Protein 6J07 (pdb70)

Solvent-accessible surface area: 10929 Å² total; per-residue (Å²): 86,46,104,0,36,30,0,54,56,12,56,104,104,12,64,105,42,12,98,85,79,52,31,105,44,52,94,48,235,63,2,25,10,1,0,0,37,48,5,50,167,21,47,0,63,181,25,1,117,34,125,66,1,10,94,34,47,2,3,2,0,41,0,122,36,4,40,33,11,53,129,30,187,107,155,69,70,24,4,7,1,109,39,16,15,10,4,37,91,10,35,147,87,13,151,173,85,53,59,45,117,142,186,76,130,123,193,165,193,1,14,0,35,78,8,72,137,185,84,22,21,0,62,70,2,10,116,55,5,88,83,22,145,121,50,20,110,148,4,110,16,22,20,63,7,14,59,132,34,10,56,99,33,109,112,64,116,108,63,92,210,174,90,150,148,110,189

Sequence (167 aa):
GQRGWFCGSVSQDLRQFWVAEGGTISDPRAADFLFSCDASHPDTLRIYQSLDYIEDNATVFHAYYLSAVANAKIKNSVALGHFILPPACLQKEIRRKIGSFIWEQDQYRCSGCIAVEKSLNSRNFSKLLHSCPYQCDRHKVIVEAEDRYKSELRKSLICNKKILLTP

Nearest PDB structures (foldseek):
  6j07-assembly1_A  TM=1.009E+00  e=1.389E-24  Homo sapiens
  3qvg-assembly1_B  TM=6.935E-01  e=1.354E-02  Mus musculus
  8eza-assembly1_X  TM=5.545E-01  e=2.282E-01  Homo sapiens
  6j07-assembly1_B  TM=1.017E+00  e=5.647E-10  Homo sapiens

B-factor: mean 97.4, std 45.51, range [13.44, 265.49]

Organism: Homo sapiens (NCBI:txid9606)

InterPro domains:
  IPR028065 Telomere repeats-binding bouquet formation protein 2 [PF15101] (2-205)
  IPR028065 Telomere repeats-binding bouquet formation protein 2 [PTHR35345] (1-220)

Secondary structure (DSSP, 8-state):
-EEEEE-SSS-HHHHHHHHHSSSSEE--SS-SEEEES--SSSTTHHHHTSHHHHTT---EEETHHHHHHHTSSSSSS--GGGGB---HHHHHHHHHHHHS-TTT---/---TTTSTTSTT--TTTHHHHHHH-S---HHHHHHHHHHHHHHHHHHHHHHHSSS-----

Foldseek 3Di:
DFEEAEWPADDVVLVVLQPPDDDPYHYDDPTDAYEYQDQEDIPCVVVCPDVCVVVVNDWYFYSCLSVVCVPDPHRPDSDRVVGGDDHPVCVVVVVCCVPDDPVDNDD/DDAQPVPVPDPPDDPVCRLVRNVPGPDHDPVVVVVNVVVVVVVVVVVVCVVCVPPDDDDD

Structure (mmCIF, N/CA/C/O backbone):
data_6J07
#
_entry.id   6J07
#
_cell.length_a   126.900
_cell.length_b   126.900
_cell.length_c   90.429
_cell.angle_alpha   90.000
_cell.angle_beta   90.000
_cell.angle_gamma   120.000
#
_symmetry.space_group_name_H-M   'P 64 2 2'
#
loop_
_entity.id
_entity.type
_entity.pdbx_description
1 polymer 'Telomere repeats-binding bouquet formation protein 2'
2 polymer 'Telomere repeats-binding bouquet formation protein 1'
3 non-polymer 'ZINC ION'
#
loop_
_atom_site.group_PDB
_atom_site.id
_atom_site.type_symbol
_atom_site.label_atom_id
_atom_site.label_alt_id
_atom_site.label_comp_id
_atom_site.label_asym_id
_atom_site.label_entity_id
_atom_site.label_seq_id
_atom_site.pdbx_PDB_ins_code
_atom_site.Cartn_x
_atom_site.Cartn_y
_atom_site.Cartn_z
_atom_site.occupancy
_atom_site.B_iso_or_equiv
_atom_site.auth_seq_id
_atom_site.auth_comp_id
_atom_site.auth_asym_id
_atom_site.auth_atom_id
_atom_site.pdbx_PDB_model_num
ATOM 1 N N . GLY A 1 1 ? 76.744 -15.655 -11.013 1.00 118.25 4 GLY A N 1
ATOM 2 C CA . GLY A 1 1 ? 76.162 -14.352 -11.270 1.00 118.35 4 GLY A CA 1
ATOM 3 C C . GLY A 1 1 ? 74.962 -14.423 -12.190 1.00 140.77 4 GLY A C 1
ATOM 4 O O . GLY A 1 1 ? 75.104 -14.594 -13.401 1.00 135.16 4 GLY A O 1
ATOM 8 N N . GLN A 1 2 ? 73.771 -14.286 -11.611 1.00 121.68 5 GLN A N 1
ATOM 9 C CA . GLN A 1 2 ? 72.519 -14.383 -12.358 1.00 99.90 5 GLN A CA 1
ATOM 10 C C . GLN A 1 2 ? 71.604 -13.239 -11.931 1.00 105.98 5 GLN A C 1
ATOM 11 O O . GLN A 1 2 ? 70.945 -13.315 -10.890 1.00 103.78 5 GLN A O 1
ATOM 25 N N . ARG A 1 3 ? 71.576 -12.180 -12.737 1.00 105.33 6 ARG A N 1
ATOM 26 C CA . ARG A 1 3 ? 70.663 -11.064 -12.539 1.00 101.51 6 ARG A CA 1
ATOM 27 C C . ARG A 1 3 ? 69.352 -11.351 -13.261 1.00 117.03 6 ARG A C 1
ATOM 28 O O . ARG A 1 3 ? 69.348 -11.895 -14.367 1.00 139.46 6 ARG A O 1
ATOM 49 N N . GLY A 1 4 ? 68.240 -10.972 -12.632 1.00 87.42 7 GLY A N 1
ATOM 50 C CA . GLY A 1 4 ? 66.948 -11.229 -13.223 1.00 74.24 7 GLY A CA 1
ATOM 51 C C . GLY A 1 4 ? 65.835 -10.334 -12.719 1.00 41.07 7 GLY A C 1
ATOM 52 O O . GLY A 1 4 ? 65.762 -10.055 -11.521 1.00 120.26 7 GLY A O 1
ATOM 56 N N . TRP A 1 5 ? 64.974 -9.874 -13.614 1.00 50.84 8 TRP A N 1
ATOM 57 C CA . TRP A 1 5 ? 63.848 -9.020 -13.273 1.00 41.28 8 TRP A CA 1
ATOM 58 C C . TRP A 1 5 ? 62.543 -9.788 -13.445 1.00 51.39 8 TRP A C 1
ATOM 59 O O . TRP A 1 5 ? 62.482 -10.820 -14.121 1.00 106.77 8 TRP A O 1
ATOM 80 N N . PHE A 1 6 ? 61.487 -9.253 -12.836 1.00 38.50 9 PHE A N 1
ATOM 81 C CA . PHE A 1 6 ? 60.170 -9.876 -12.889 1.00 56.06 9 PHE A CA 1
ATOM 82 C C . PHE A 1 6 ? 59.116 -8.811 -13.149 1.00 38.28 9 PHE A C 1
ATOM 83 O O . PHE A 1 6 ? 59.103 -7.774 -12.480 1.00 43.19 9 PHE A O 1
ATOM 100 N N . CYS A 1 7 ? 58.245 -9.063 -14.124 1.00 66.17 10 CYS A N 1
ATOM 101 C CA . CYS A 1 7 ? 57.143 -8.151 -14.376 1.00 117.97 10 CYS A CA 1
ATOM 102 C C . CYS A 1 7 ? 56.212 -8.127 -13.162 1.00 50.51 10 CYS A C 1
ATOM 103 O O . CYS A 1 7 ? 56.291 -8.967 -12.260 1.00 42.34 10 CYS A O 1
ATOM 111 N N . GLY A 1 8 ? 55.321 -7.135 -13.142 1.00 112.07 11 GLY A N 1
ATOM 112 C CA . GLY A 1 8 ? 54.396 -7.017 -12.029 1.00 135.97 11 GLY A CA 1
ATOM 113 C C . GLY A 1 8 ? 53.567 -8.270 -11.830 1.00 132.91 11 GLY A C 1
ATOM 114 O O . GLY A 1 8 ? 53.264 -8.655 -10.697 1.00 150.98 11 GLY A O 1
ATOM 118 N N . SER A 1 9 ? 53.202 -8.932 -12.926 1.00 124.99 12 SER A N 1
ATOM 119 C CA . SER A 1 9 ? 52.329 -10.103 -12.869 1.00 108.30 12 SER A CA 1
ATOM 120 C C . SER A 1 9 ? 53.150 -11.381 -12.688 1.00 94.59 12 SER A C 1
ATOM 121 O O . SER A 1 9 ? 53.168 -12.271 -13.533 1.00 105.24 12 SER A O 1
ATOM 129 N N . VAL A 1 10 ? 53.840 -11.456 -11.556 1.00 82.85 13 VAL A N 1
ATOM 130 C CA . VAL A 1 10 ? 54.582 -12.649 -11.166 1.00 70.98 13 VAL A CA 1
ATOM 131 C C . VAL A 1 10 ? 54.280 -12.944 -9.705 1.00 118.20 13 VAL A C 1
ATOM 132 O O . VAL A 1 10 ? 54.268 -12.037 -8.866 1.00 111.80 13 VAL A O 1
ATOM 145 N N . SER A 1 11 ? 54.028 -14.216 -9.405 1.00 119.58 14 SER A N 1
ATOM 146 C CA . SER A 1 11 ? 53.807 -14.635 -8.029 1.00 86.80 14 SER A CA 1
ATOM 147 C C . SER A 1 11 ? 55.011 -14.274 -7.169 1.00 85.86 14 SER A C 1
ATOM 148 O O . SER A 1 11 ? 56.160 -14.487 -7.567 1.00 88.18 14 SER A O 1
ATOM 156 N N . GLN A 1 12 ? 54.744 -13.714 -5.986 1.00 84.34 15 GLN A N 1
ATOM 157 C CA . GLN A 1 12 ? 55.823 -13.416 -5.051 1.00 86.36 15 GLN A CA 1
ATOM 158 C C . GLN A 1 12 ? 56.582 -14.679 -4.665 1.00 83.79 15 GLN A C 1
ATOM 159 O O . GLN A 1 12 ? 57.779 -14.617 -4.362 1.00 70.13 15 GLN A O 1
ATOM 173 N N . ASP A 1 13 ? 55.902 -15.828 -4.662 1.00 108.08 16 ASP A N 1
ATOM 174 C CA . ASP A 1 13 ? 56.582 -17.094 -4.415 1.00 100.12 16 ASP A CA 1
ATOM 175 C C . ASP A 1 13 ? 57.768 -17.262 -5.356 1.00 99.96 16 ASP A C 1
ATOM 176 O O . ASP A 1 13 ? 58.891 -17.541 -4.920 1.00 95.76 16 ASP A O 1
ATOM 185 N N . LEU A 1 14 ? 57.538 -17.069 -6.657 1.00 130.66 17 LEU A N 1
ATOM 186 C CA . LEU A 1 14 ? 58.603 -17.248 -7.638 1.00 70.62 17 LEU A CA 1
ATOM 187 C C . LEU A 1 14 ? 59.747 -16.273 -7.398 1.00 78.16 17 LEU A C 1
ATOM 188 O O . LEU A 1 14 ? 60.922 -16.651 -7.468 1.00 79.30 17 LEU A O 1
ATOM 204 N N . ARG A 1 15 ? 59.424 -15.009 -7.112 1.00 123.33 18 ARG A N 1
ATOM 205 C CA . ARG A 1 15 ? 60.466 -14.040 -6.796 1.00 85.22 18 ARG A CA 1
ATOM 206 C C . ARG A 1 15 ? 61.253 -14.467 -5.565 1.00 84.65 18 ARG A C 1
ATOM 207 O O . ARG A 1 15 ? 62.485 -14.359 -5.538 1.00 93.83 18 ARG A O 1
ATOM 228 N N . GLN A 1 16 ? 60.557 -14.955 -4.534 1.00 89.19 19 GLN A N 1
ATOM 229 C CA . GLN A 1 16 ? 61.241 -15.416 -3.331 1.00 107.86 19 GLN A CA 1
ATOM 230 C C . GLN A 1 16 ? 62.231 -16.527 -3.655 1.00 124.54 19 GLN A C 1
ATOM 231 O O . GLN A 1 16 ? 63.361 -16.530 -3.150 1.00 125.25 19 GLN A O 1
ATOM 245 N N . PHE A 1 17 ? 61.823 -17.487 -4.491 1.00 75.18 20 PHE A N 1
ATOM 246 C CA . PHE A 1 17 ? 62.724 -18.574 -4.852 1.00 67.80 20 PHE A CA 1
ATOM 247 C C . PHE A 1 17 ? 63.953 -18.048 -5.580 1.00 85.14 20 PHE A C 1
ATOM 248 O O . PHE A 1 17 ? 65.080 -18.470 -5.291 1.00 92.45 20 PHE A O 1
ATOM 265 N N . TRP A 1 18 ? 63.753 -17.133 -6.530 1.00 142.48 21 TRP A N 1
ATOM 266 C CA . TRP A 1 18 ? 64.879 -16.526 -7.230 1.00 141.74 21 TRP A CA 1
ATOM 267 C C . TRP A 1 18 ? 65.855 -15.908 -6.242 1.00 144.74 21 TRP A C 1
ATOM 268 O O . TRP A 1 18 ? 67.070 -16.111 -6.342 1.00 173.99 21 TRP A O 1
ATOM 289 N N . VAL A 1 19 ? 65.336 -15.159 -5.267 1.00 128.99 22 VAL A N 1
ATOM 290 C CA . VAL A 1 19 ? 66.185 -14.580 -4.233 1.00 120.58 22 VAL A CA 1
ATOM 291 C C . VAL A 1 19 ? 66.944 -15.673 -3.491 1.00 120.59 22 VAL A C 1
ATOM 292 O O . VAL A 1 19 ? 68.144 -15.544 -3.220 1.00 128.24 22 VAL A O 1
ATOM 305 N N . ALA A 1 20 ? 66.264 -16.774 -3.166 1.00 87.21 23 ALA A N 1
ATOM 306 C CA . ALA A 1 20 ? 66.837 -17.743 -2.238 1.00 79.68 23 ALA A CA 1
ATOM 307 C C . ALA A 1 20 ? 67.953 -18.562 -2.876 1.00 96.94 23 ALA A C 1
ATOM 308 O O . ALA A 1 20 ? 68.925 -18.919 -2.198 1.00 109.37 23 ALA A O 1
ATOM 315 N N . GLU A 1 21 ? 67.841 -18.877 -4.165 1.00 99.23 24 GLU A N 1
ATOM 316 C CA . GLU A 1 21 ? 68.716 -19.885 -4.744 1.00 118.02 24 GLU A CA 1
ATOM 317 C C . GLU A 1 21 ? 69.030 -19.595 -6.201 1.00 181.71 24 GLU A C 1
ATOM 318 O O . GLU A 1 21 ? 68.165 -19.155 -6.961 1.00 237.49 24 GLU A O 1
ATOM 330 N N . GLY A 1 22 ? 70.271 -19.870 -6.575 1.00 176.70 25 GLY A N 1
ATOM 331 C CA . GLY A 1 22 ? 70.777 -19.711 -7.927 1.00 186.33 25 GLY A CA 1
ATOM 332 C C . GLY A 1 22 ? 72.240 -19.296 -7.880 1.00 183.56 25 GLY A C 1
ATOM 333 O O . GLY A 1 22 ? 72.935 -19.561 -6.901 1.00 195.74 25 GLY A O 1
ATOM 337 N N . GLY A 1 23 ? 72.689 -18.638 -8.946 1.00 111.69 26 GLY A N 1
ATOM 338 C CA . GLY A 1 23 ? 73.978 -17.967 -8.914 1.00 100.70 26 GLY A CA 1
ATOM 339 C C . GLY A 1 23 ? 73.901 -16.795 -7.958 1.00 142.44 26 GLY A C 1
ATOM 340 O O . GLY A 1 23 ? 72.963 -16.735 -7.158 1.00 128.85 26 GLY A O 1
ATOM 344 N N . THR A 1 24 ? 74.846 -15.855 -8.004 1.00 210.58 27 THR A N 1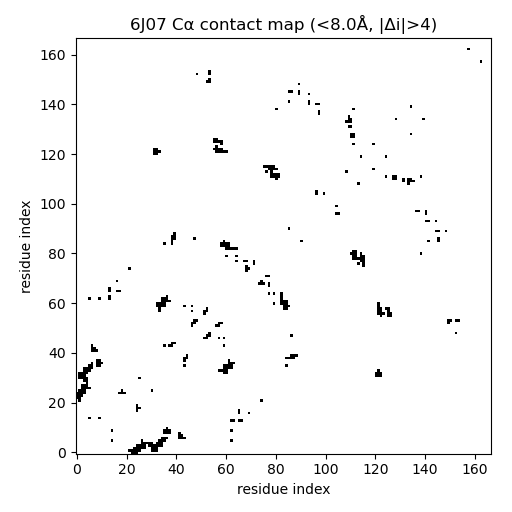
ATOM 345 C CA . THR A 1 24 ? 74.666 -14.632 -7.230 1.00 216.31 27 THR A CA 1
ATOM 346 C C . THR A 1 24 ? 73.398 -13.945 -7.721 1.00 200.11 27 THR A C 1
ATOM 347 O O . THR A 1 24 ? 73.284 -13.604 -8.905 1.00 202.06 27 THR A O 1
ATOM 358 N N . ILE A 1 25 ? 72.440 -13.760 -6.828 1.00 195.47 28 ILE A N 1
ATOM 359 C CA . ILE A 1 25 ? 71.121 -13.272 -7.211 1.00 144.93 28 ILE A CA 1
ATOM 360 C C . ILE A 1 25 ? 71.072 -11.761 -7.042 1.00 145.40 28 ILE A C 1
ATOM 361 O O . ILE A 1 25 ? 71.540 -11.207 -6.038 1.00 175.51 28 ILE A O 1
ATOM 377 N N . SER A 1 26 ? 70.513 -11.101 -8.048 1.00 126.01 29 SER A N 1
ATOM 378 C CA . SER A 1 26 ? 70.314 -9.664 -8.118 1.00 126.87 29 SER A CA 1
ATOM 379 C C . SER A 1 26 ? 69.166 -9.490 -9.098 1.00 123.46 29 SER A C 1
ATOM 380 O O . SER A 1 26 ? 68.942 -10.354 -9.951 1.00 129.74 29 SER A O 1
ATOM 388 N N . ASP A 1 27 ? 68.427 -8.397 -8.967 1.00 120.15 30 ASP A N 1
ATOM 389 C CA . ASP A 1 27 ? 67.246 -8.165 -9.801 1.00 130.63 30 ASP A CA 1
ATOM 390 C C . ASP A 1 27 ? 67.190 -6.713 -10.248 1.00 111.47 30 ASP A C 1
ATOM 391 O O . ASP A 1 27 ? 66.445 -5.897 -9.691 1.00 109.81 30 ASP A O 1
ATOM 400 N N . PRO A 1 28 ? 67.986 -6.351 -11.273 1.00 120.18 31 PRO A N 1
ATOM 401 C CA . PRO A 1 28 ? 67.943 -4.979 -11.808 1.00 139.54 31 PRO A CA 1
ATOM 402 C C . PRO A 1 28 ? 66.970 -4.783 -12.964 1.00 115.31 31 PRO A C 1
ATOM 403 O O . PRO A 1 28 ? 66.215 -5.697 -13.309 1.00 133.82 31 PRO A O 1
ATOM 414 N N . ARG A 1 29 ? 66.978 -3.586 -13.564 1.00 111.80 32 ARG A N 1
ATOM 415 C CA . ARG A 1 29 ? 66.082 -3.296 -14.680 1.00 146.02 32 ARG A CA 1
ATOM 416 C C . ARG A 1 29 ? 66.434 -4.131 -15.909 1.00 120.54 32 ARG A C 1
ATOM 417 O O . ARG A 1 29 ? 65.553 -4.724 -16.545 1.00 103.95 32 ARG A O 1
ATOM 438 N N . ALA A 1 30 ? 67.721 -4.181 -16.261 1.00 96.27 33 ALA A N 1
ATOM 439 C CA . ALA A 1 30 ? 68.176 -4.847 -17.481 1.00 100.49 33 ALA A CA 1
ATOM 440 C C . ALA A 1 30 ? 68.412 -6.339 -17.253 1.00 173.37 33 ALA A C 1
ATOM 441 O O . ALA A 1 30 ? 67.823 -7.180 -17.937 1.00 190.88 33 ALA A O 1
ATOM 448 N N . ALA A 1 31 ? 69.297 -6.676 -16.317 1.00 154.58 34 ALA A N 1
ATOM 449 C CA . ALA A 1 31 ? 69.459 -8.049 -15.856 1.00 123.17 34 ALA A CA 1
ATOM 450 C C . ALA A 1 31 ? 69.960 -9.021 -16.916 1.00 56.32 34 ALA A C 1
ATOM 451 O O . ALA A 1 31 ? 70.268 -8.625 -18.044 1.00 56.43 34 ALA A O 1
ATOM 458 N N . ASP A 1 32 ? 70.048 -10.301 -16.539 1.00 56.19 35 ASP A N 1
ATOM 459 C CA . ASP A 1 32 ? 70.410 -11.392 -17.435 1.00 100.63 35 ASP A CA 1
ATOM 460 C C . ASP A 1 32 ? 69.248 -12.314 -17.766 1.00 56.00 35 ASP A C 1
ATOM 461 O O . ASP A 1 32 ? 69.246 -12.929 -18.833 1.00 55.99 35 ASP A O 1
ATOM 470 N N . PHE A 1 33 ? 68.279 -12.441 -16.869 1.00 37.03 36 PHE A N 1
ATOM 471 C CA . PHE A 1 33 ? 67.113 -13.285 -17.074 1.00 43.52 36 PHE A CA 1
ATOM 472 C C . PHE A 1 33 ? 65.866 -12.415 -17.036 1.00 33.37 36 PHE A C 1
ATOM 473 O O . PHE A 1 33 ? 65.731 -11.537 -16.180 1.00 44.71 36 PHE A O 1
ATOM 490 N N . LEU A 1 34 ? 64.965 -12.651 -17.983 1.00 35.56 37 LEU A N 1
ATOM 491 C CA . LEU A 1 34 ? 63.725 -11.891 -18.106 1.00 45.65 37 LEU A CA 1
ATOM 492 C C . LEU A 1 34 ? 62.570 -12.841 -17.814 1.00 59.99 37 LEU A C 1
ATOM 493 O O . LEU A 1 34 ? 62.260 -13.717 -18.629 1.00 112.06 37 LEU A O 1
ATOM 509 N N . PHE A 1 35 ? 61.936 -12.670 -16.659 1.00 41.93 38 PHE A N 1
ATOM 510 C CA . PHE A 1 35 ? 60.875 -13.562 -16.218 1.00 28.17 38 PHE A CA 1
ATOM 511 C C . PHE A 1 35 ? 59.530 -12.846 -16.193 1.00 28.29 38 PHE A C 1
ATOM 512 O O . PHE A 1 35 ? 59.440 -11.649 -15.912 1.00 62.88 38 PHE A O 1
ATOM 529 N N . SER A 1 36 ? 58.479 -13.608 -16.491 1.00 28.23 39 SER A N 1
ATOM 530 C CA . SER A 1 36 ? 57.119 -13.092 -16.511 1.00 28.33 39 SER A CA 1
ATOM 531 C C . SER A 1 36 ? 56.154 -14.264 -16.471 1.00 62.25 39 SER A C 1
ATOM 532 O O . SER A 1 36 ? 56.467 -15.355 -16.949 1.00 85.82 39 SER A O 1
ATOM 540 N N . CYS A 1 37 ? 54.981 -14.031 -15.885 1.00 54.90 40 CYS A N 1
ATOM 541 C CA . CYS A 1 37 ? 53.875 -14.973 -15.988 1.00 53.82 40 CYS A CA 1
ATOM 542 C C . CYS A 1 37 ? 52.779 -14.446 -16.905 1.00 74.62 40 CYS A C 1
ATOM 543 O O . CYS A 1 37 ? 51.650 -14.945 -16.873 1.00 82.21 40 CYS A O 1
ATOM 551 N N . ASP A 1 38 ? 53.084 -13.432 -17.709 1.00 64.21 41 ASP A N 1
ATOM 552 C CA . ASP A 1 38 ? 52.085 -12.840 -18.580 1.00 70.85 41 ASP A CA 1
ATOM 553 C C . ASP A 1 38 ? 52.768 -12.196 -19.775 1.00 104.85 41 ASP A C 1
ATOM 554 O O . ASP A 1 38 ? 53.939 -11.809 -19.719 1.00 107.78 41 ASP A O 1
ATOM 563 N N . ALA A 1 39 ? 52.008 -12.073 -20.864 1.00 116.87 42 ALA A N 1
ATOM 564 C CA . ALA A 1 39 ? 52.519 -11.476 -22.089 1.00 91.66 42 ALA A CA 1
ATOM 565 C C . ALA A 1 39 ? 51.469 -10.626 -22.796 1.00 101.14 42 ALA A C 1
ATOM 566 O O . ALA A 1 39 ? 51.624 -10.326 -23.986 1.00 110.34 42 ALA A O 1
ATOM 573 N N . SER A 1 40 ? 50.408 -10.225 -22.093 1.00 74.82 43 SER A N 1
ATOM 574 C CA . SER A 1 40 ? 49.319 -9.476 -22.710 1.00 86.40 43 SER A CA 1
ATOM 575 C C . SER A 1 40 ? 49.556 -7.978 -22.574 1.00 164.09 43 SER A C 1
ATOM 576 O O . SER A 1 40 ? 50.033 -7.334 -23.514 1.00 203.85 43 SER A O 1
ATOM 584 N N . HIS A 1 41 ? 49.237 -7.411 -21.406 1.00 157.49 44 HIS A N 1
ATOM 585 C CA . HIS A 1 41 ? 49.466 -5.987 -21.148 1.00 181.42 44 HIS A CA 1
ATOM 586 C C . HIS A 1 41 ? 50.154 -5.739 -19.806 1.00 136.48 44 HIS A C 1
ATOM 587 O O . HIS A 1 41 ? 49.734 -4.879 -19.031 1.00 123.39 44 HIS A O 1
ATOM 601 N N . PRO A 1 42 ? 51.238 -6.475 -19.498 1.00 109.37 45 PRO A N 1
ATOM 602 C CA . PRO A 1 42 ? 52.021 -6.141 -18.299 1.00 137.95 45 PRO A CA 1
ATOM 603 C C . PRO A 1 42 ? 53.302 -5.409 -18.677 1.00 72.33 45 PRO A C 1
ATOM 604 O O . PRO A 1 42 ? 53.530 -5.101 -19.851 1.00 29.63 45 PRO A O 1
ATOM 615 N N . ASP A 1 43 ? 54.131 -5.104 -17.671 1.00 119.24 46 ASP A N 1
ATOM 616 C CA . ASP A 1 43 ? 55.493 -4.649 -17.914 1.00 69.28 46 ASP A CA 1
ATOM 617 C C . ASP A 1 43 ? 56.264 -5.408 -18.986 1.00 77.37 46 ASP A C 1
ATOM 618 O O . ASP A 1 43 ? 57.216 -4.861 -19.554 1.00 85.32 46 ASP A O 1
ATOM 627 N N . THR A 1 44 ? 55.888 -6.663 -19.253 1.00 175.65 47 THR A N 1
ATOM 628 C CA . THR A 1 44 ? 56.639 -7.488 -20.193 1.00 112.10 47 THR A CA 1
ATOM 629 C C . THR A 1 44 ? 56.663 -6.873 -21.587 1.00 76.04 47 THR A C 1
ATOM 630 O O . THR A 1 44 ? 57.644 -7.042 -22.320 1.00 70.99 47 THR A O 1
ATOM 641 N N . LEU A 1 45 ? 55.601 -6.159 -21.974 1.00 94.61 48 LEU A N 1
ATOM 642 C CA . LEU A 1 45 ? 55.582 -5.516 -23.283 1.00 52.62 48 LEU A CA 1
ATOM 643 C C . LEU A 1 45 ? 56.808 -4.639 -23.492 1.00 57.42 48 LEU A C 1
ATOM 644 O O . LEU A 1 45 ? 57.291 -4.498 -24.621 1.00 77.55 48 LEU A O 1
ATOM 660 N N . ARG A 1 46 ? 57.327 -4.042 -22.416 1.00 73.49 49 ARG A N 1
ATOM 661 C CA . ARG A 1 46 ? 58.519 -3.206 -22.509 1.00 69.14 49 ARG A CA 1
ATOM 662 C C . ARG A 1 46 ? 59.749 -4.001 -22.924 1.00 81.21 49 ARG A C 1
ATOM 663 O O . ARG A 1 46 ? 60.726 -3.402 -23.388 1.00 78.74 49 ARG A O 1
ATOM 684 N N . ILE A 1 47 ? 59.722 -5.328 -22.775 1.00 122.18 50 ILE A N 1
ATOM 685 C CA . ILE A 1 47 ? 60.756 -6.165 -23.371 1.00 70.42 50 ILE A CA 1
ATOM 686 C C . ILE A 1 47 ? 60.463 -6.389 -24.852 1.00 78.25 50 ILE A C 1
ATOM 687 O O . ILE A 1 47 ? 61.303 -6.122 -25.718 1.00 103.25 50 ILE A O 1
ATOM 703 N N . TYR A 1 48 ? 59.258 -6.882 -25.157 1.00 79.48 51 TYR A N 1
ATOM 704 C CA . TYR A 1 48 ? 58.940 -7.305 -26.518 1.00 73.64 51 TYR A CA 1
ATOM 705 C C . TYR A 1 48 ? 59.200 -6.195 -27.527 1.00 76.63 51 TYR A C 1
ATOM 706 O O . TYR A 1 48 ? 59.626 -6.459 -28.658 1.00 68.83 51 TYR A O 1
ATOM 724 N N . GLN A 1 49 ? 58.966 -4.941 -27.133 1.00 90.63 52 GLN A N 1
ATOM 725 C CA . GLN A 1 49 ? 59.122 -3.805 -28.031 1.00 56.10 52 GLN A CA 1
ATOM 726 C C . GLN A 1 49 ? 60.420 -3.037 -27.796 1.00 49.04 52 GLN A C 1
ATOM 727 O O . GLN A 1 49 ? 60.562 -1.906 -28.275 1.00 52.54 52 GLN A O 1
ATOM 741 N N . SER A 1 50 ? 61.364 -3.622 -27.068 1.00 49.68 53 SER A N 1
ATOM 742 C CA . SER A 1 50 ? 62.701 -3.059 -26.996 1.00 46.92 53 SER A CA 1
ATOM 743 C C . SER A 1 50 ? 63.491 -3.434 -28.246 1.00 48.46 53 SER A C 1
ATOM 744 O O . SER A 1 50 ? 63.181 -4.405 -28.942 1.00 49.55 53 SER A O 1
ATOM 752 N N . LEU A 1 51 ? 64.538 -2.654 -28.523 1.00 42.18 54 LEU A N 1
ATOM 753 C CA . LEU A 1 51 ? 65.435 -3.015 -29.613 1.00 50.27 54 LEU A CA 1
ATOM 754 C C . LEU A 1 51 ? 66.162 -4.320 -29.316 1.00 73.63 54 LEU A C 1
ATOM 755 O O . LEU A 1 51 ? 66.509 -5.064 -30.241 1.00 73.83 54 LEU A O 1
ATOM 771 N N . ASP A 1 52 ? 66.395 -4.621 -28.034 1.00 84.58 55 ASP A N 1
ATOM 772 C CA . ASP A 1 52 ? 67.079 -5.859 -27.677 1.00 72.27 55 ASP A CA 1
ATOM 773 C C . ASP A 1 52 ? 66.275 -7.078 -28.111 1.00 96.64 55 ASP A C 1
ATO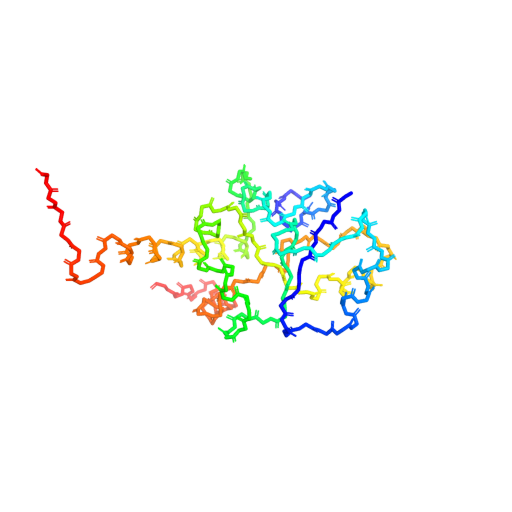M 774 O O . ASP A 1 52 ? 66.837 -8.047 -28.636 1.00 112.36 55 ASP A O 1
ATOM 783 N N . TYR A 1 53 ? 64.956 -7.055 -27.894 1.00 77.08 56 TYR A N 1
ATOM 784 C CA . TYR A 1 53 ? 64.124 -8.149 -28.380 1.00 87.03 56 TYR A CA 1
ATOM 785 C C . TYR A 1 53 ? 64.186 -8.238 -29.899 1.00 97.90 56 TYR A C 1
ATOM 786 O O . TYR A 1 53 ? 64.346 -9.331 -30.457 1.00 94.55 56 TYR A O 1
ATOM 804 N N . ILE A 1 54 ? 64.085 -7.096 -30.581 1.00 87.47 57 ILE A N 1
ATOM 805 C CA . ILE A 1 54 ? 64.148 -7.084 -32.039 1.00 43.94 57 ILE A CA 1
ATOM 806 C C . ILE A 1 54 ? 65.474 -7.657 -32.519 1.00 43.58 57 ILE A C 1
ATOM 807 O O . ILE A 1 54 ? 65.519 -8.427 -33.486 1.00 52.15 57 ILE A O 1
ATOM 823 N N . GLU A 1 55 ? 66.573 -7.300 -31.853 1.00 67.02 58 GLU A N 1
ATOM 824 C CA . GLU A 1 55 ? 67.904 -7.718 -32.276 1.00 74.89 58 GLU A CA 1
ATOM 825 C C . GLU A 1 55 ? 68.360 -9.013 -31.607 1.00 84.24 58 GLU A C 1
ATOM 826 O O . GLU A 1 55 ? 69.566 -9.287 -31.562 1.00 93.12 58 GLU A O 1
ATOM 838 N N . ASP A 1 56 ? 67.427 -9.809 -31.087 1.00 67.55 59 ASP A N 1
ATOM 839 C CA . ASP A 1 56 ? 67.732 -11.121 -30.515 1.00 68.38 59 ASP A CA 1
ATOM 840 C C . ASP A 1 56 ? 68.678 -11.026 -29.320 1.00 82.50 59 ASP A C 1
ATOM 841 O O . ASP A 1 56 ? 69.507 -11.914 -29.097 1.00 81.09 59 ASP A O 1
ATOM 850 N N . ASN A 1 57 ? 68.565 -9.952 -28.538 1.00 98.64 60 ASN A N 1
ATOM 851 C CA . ASN A 1 57 ? 69.308 -9.817 -27.293 1.00 69.16 60 ASN A CA 1
ATOM 852 C C . ASN A 1 57 ? 68.400 -9.923 -26.073 1.00 64.43 60 ASN A C 1
ATOM 853 O O . ASN A 1 57 ? 68.795 -9.532 -24.970 1.00 71.72 60 ASN A O 1
ATOM 864 N N . ALA A 1 58 ? 67.185 -10.435 -26.251 1.00 68.23 61 ALA A N 1
ATOM 865 C CA . ALA A 1 58 ? 66.249 -10.555 -25.138 1.00 63.14 61 ALA A CA 1
ATOM 866 C C . ALA A 1 58 ? 65.248 -11.655 -25.439 1.00 107.28 61 ALA A C 1
ATOM 867 O O . ALA A 1 58 ? 64.538 -11.588 -26.448 1.00 152.82 61 ALA A O 1
ATOM 874 N N . THR A 1 59 ? 65.192 -12.659 -24.569 1.00 97.07 62 THR A N 1
ATOM 875 C CA . THR A 1 59 ? 64.159 -13.685 -24.601 1.00 51.43 62 THR A CA 1
ATOM 876 C C . THR A 1 59 ? 63.436 -13.666 -23.263 1.00 58.75 62 THR A C 1
ATOM 877 O O . THR A 1 59 ? 64.078 -13.709 -22.208 1.00 51.98 62 THR A O 1
ATOM 888 N N . VAL A 1 60 ? 62.111 -13.593 -23.304 1.00 78.93 63 VAL A N 1
ATOM 889 C CA . VAL A 1 60 ? 61.296 -13.660 -22.096 1.00 37.16 63 VAL A CA 1
ATOM 890 C C . VAL A 1 60 ? 61.002 -15.123 -21.789 1.00 57.01 63 VAL A C 1
ATOM 891 O O . VAL A 1 60 ? 60.538 -15.871 -22.660 1.00 90.26 63 VAL A O 1
ATOM 904 N N . PHE A 1 61 ? 61.272 -15.532 -20.553 1.00 42.26 64 PHE A N 1
ATOM 905 C CA . P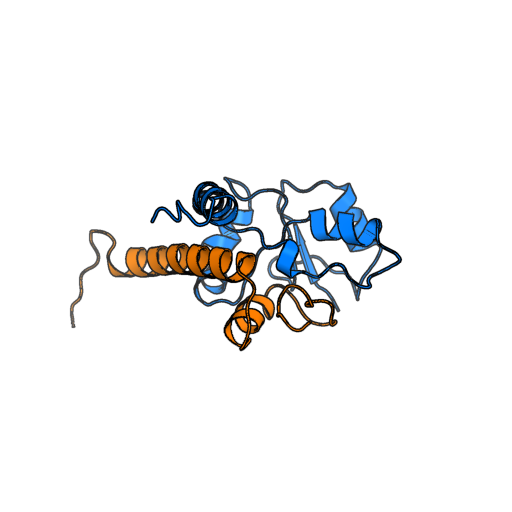HE A 1 61 ? 60.948 -16.870 -20.078 1.00 27.67 64 PHE A CA 1
ATOM 906 C C . PHE A 1 61 ? 59.801 -16.802 -19.080 1.00 48.42 64 PHE A C 1
ATOM 907 O O . PHE A 1 61 ? 59.711 -15.853 -18.293 1.00 27.60 64 PHE A O 1
ATOM 924 N N . HIS A 1 62 ? 58.935 -17.812 -19.102 1.00 78.51 65 HIS A N 1
ATOM 925 C CA . HIS A 1 62 ? 57.834 -17.862 -18.149 1.00 40.77 65 HIS A CA 1
ATOM 926 C C . HIS A 1 62 ? 58.376 -18.133 -16.750 1.00 39.16 65 HIS A C 1
ATOM 927 O O . HIS A 1 62 ? 59.192 -19.040 -16.551 1.00 42.64 65 HIS A O 1
ATOM 941 N N . ALA A 1 63 ? 57.923 -17.339 -15.777 1.00 58.77 66 ALA A N 1
ATOM 942 C CA . ALA A 1 63 ? 58.489 -17.419 -14.435 1.00 97.39 66 ALA A CA 1
ATOM 943 C C . ALA A 1 63 ? 58.250 -18.776 -13.789 1.00 74.79 66 ALA A C 1
ATOM 944 O O . ALA A 1 63 ? 58.917 -19.106 -12.801 1.00 75.15 66 ALA A O 1
ATOM 951 N N . TYR A 1 64 ? 57.317 -19.571 -14.320 1.00 58.85 67 TYR A N 1
ATOM 952 C CA . TYR A 1 64 ? 57.135 -20.923 -13.812 1.00 44.33 67 TYR A CA 1
ATOM 953 C C . TYR A 1 64 ? 58.363 -21.792 -14.049 1.00 39.99 67 TYR A C 1
ATOM 954 O O . TYR A 1 64 ? 58.440 -22.890 -13.487 1.00 110.09 67 TYR A O 1
ATOM 972 N N . TYR A 1 65 ? 59.315 -21.343 -14.875 1.00 48.86 68 TYR A N 1
ATOM 973 C CA . TYR A 1 65 ? 60.619 -21.994 -14.905 1.00 47.51 68 TYR A CA 1
ATOM 974 C C . TYR A 1 65 ? 61.151 -22.177 -13.490 1.00 59.69 68 TYR A C 1
ATOM 975 O O . TYR A 1 65 ? 61.678 -23.240 -13.143 1.00 77.37 68 TYR A O 1
ATOM 993 N N . LEU A 1 66 ? 61.014 -21.145 -12.655 1.00 55.45 69 LEU A N 1
ATOM 994 C CA . LEU A 1 66 ? 61.490 -21.225 -11.279 1.00 55.46 69 LEU A CA 1
ATOM 995 C C . LEU A 1 66 ? 60.694 -22.249 -10.478 1.00 51.06 69 LEU A C 1
ATOM 996 O O . LEU A 1 66 ? 61.259 -22.969 -9.646 1.00 56.54 69 LEU A O 1
ATOM 1012 N N . SER A 1 67 ? 59.381 -22.326 -10.709 1.00 49.34 70 SER A N 1
ATOM 1013 C CA . SER A 1 67 ? 58.586 -23.371 -10.074 1.00 45.26 70 SER A CA 1
ATOM 1014 C C . SER A 1 67 ? 59.091 -24.753 -10.469 1.00 63.87 70 SER A C 1
ATOM 1015 O O . SER A 1 67 ? 59.244 -25.634 -9.614 1.00 68.70 70 SER A O 1
ATOM 1023 N N . ALA A 1 68 ? 59.384 -24.951 -11.757 1.00 117.71 71 ALA A N 1
ATOM 1024 C CA . ALA A 1 68 ? 59.879 -26.242 -12.218 1.00 68.03 71 ALA A CA 1
ATOM 1025 C C . ALA A 1 68 ? 61.198 -26.602 -11.546 1.00 82.73 71 ALA A C 1
ATOM 1026 O O . ALA A 1 68 ? 61.407 -27.757 -11.157 1.00 87.35 71 ALA A O 1
ATOM 1033 N N . VAL A 1 69 ? 62.103 -25.632 -11.402 1.00 85.84 72 VAL A N 1
ATOM 1034 C CA . VAL A 1 69 ? 63.366 -25.904 -10.723 1.00 64.84 72 VAL A CA 1
ATOM 1035 C C . VAL A 1 69 ? 63.121 -26.210 -9.251 1.00 61.34 72 VAL A C 1
ATOM 1036 O O . VAL A 1 69 ? 63.695 -27.153 -8.695 1.00 68.84 72 VAL A O 1
ATOM 1049 N N . ALA A 1 70 ? 62.268 -25.419 -8.596 1.00 55.70 73 ALA A N 1
ATOM 1050 C CA . ALA A 1 70 ? 61.978 -25.649 -7.186 1.00 48.52 73 ALA A CA 1
ATOM 1051 C C . ALA A 1 70 ? 61.472 -27.063 -6.942 1.00 63.07 73 ALA A C 1
ATOM 1052 O O . ALA A 1 70 ? 61.732 -27.641 -5.879 1.00 110.57 73 ALA A O 1
ATOM 1059 N N . ASN A 1 71 ? 60.757 -27.637 -7.908 1.00 95.46 74 ASN A N 1
ATOM 1060 C CA . ASN A 1 71 ? 60.243 -28.996 -7.806 1.00 75.29 74 ASN A CA 1
ATOM 1061 C C . ASN A 1 71 ? 61.134 -30.013 -8.510 1.00 96.03 74 ASN A C 1
ATOM 1062 O O . ASN A 1 71 ? 60.766 -31.189 -8.602 1.00 99.41 74 ASN A O 1
ATOM 1073 N N . ALA A 1 72 ? 62.284 -29.583 -9.023 1.00 108.55 75 ALA A N 1
ATOM 1074 C CA . ALA A 1 72 ? 63.327 -30.492 -9.466 1.00 132.44 75 ALA A CA 1
ATOM 1075 C C . ALA A 1 72 ? 64.207 -30.842 -8.267 1.00 144.71 75 ALA A C 1
ATOM 1076 O O . ALA A 1 72 ? 63.964 -30.400 -7.142 1.00 170.49 75 ALA A O 1
ATOM 1083 N N . LYS A 1 73 ? 65.254 -31.635 -8.499 1.00 156.77 76 LYS A N 1
ATOM 1084 C CA . LYS A 1 73 ? 66.147 -32.003 -7.404 1.00 175.35 76 LYS A CA 1
ATOM 1085 C C . LYS A 1 73 ? 66.684 -30.684 -6.853 1.00 213.33 76 LYS A C 1
ATOM 1086 O O . LYS A 1 73 ? 66.278 -30.234 -5.775 1.00 228.18 76 LYS A O 1
ATOM 1105 N N . ILE A 1 74 ? 67.600 -30.044 -7.584 1.00 210.69 77 ILE A N 1
ATOM 1106 C CA . ILE A 1 74 ? 68.148 -28.749 -7.178 1.00 179.35 77 ILE A CA 1
ATOM 1107 C C . ILE A 1 74 ? 68.049 -27.694 -8.272 1.00 149.28 77 ILE A C 1
ATOM 1108 O O . ILE A 1 74 ? 67.184 -26.812 -8.234 1.00 157.27 77 ILE A O 1
ATOM 1124 N N . LYS A 1 75 ? 68.951 -27.782 -9.248 1.00 155.35 78 LYS A N 1
ATOM 1125 C CA . LYS A 1 75 ? 69.021 -26.866 -10.377 1.00 143.50 78 LYS A CA 1
ATOM 1126 C C . LYS A 1 75 ? 69.196 -27.612 -11.692 1.00 126.91 78 LYS A C 1
ATOM 1127 O O . LYS A 1 75 ? 69.038 -27.004 -12.762 1.00 130.70 78 LYS A O 1
ATOM 1146 N N . ASN A 1 76 ? 69.522 -28.905 -11.638 1.00 130.92 79 ASN A N 1
ATOM 1147 C CA . ASN A 1 76 ? 69.760 -29.737 -12.802 1.00 106.63 79 ASN A CA 1
ATOM 1148 C C . ASN A 1 76 ? 68.510 -29.859 -13.663 1.00 95.70 79 ASN A C 1
ATOM 1149 O O . ASN A 1 76 ? 67.390 -29.591 -13.226 1.00 108.43 79 ASN A O 1
ATOM 1160 N N . SER A 1 77 ? 68.717 -30.302 -14.898 1.00 90.05 80 SER A N 1
ATOM 1161 C CA . SER A 1 77 ? 67.605 -30.543 -15.823 1.00 96.28 80 SER A CA 1
ATOM 1162 C C . SER A 1 77 ? 66.829 -29.233 -15.980 1.00 128.09 80 SER A C 1
ATOM 1163 O O . SER A 1 77 ? 67.403 -28.144 -15.855 1.00 143.37 80 SER A O 1
ATOM 1171 N N . VAL A 1 78 ? 65.527 -29.326 -16.245 1.00 72.45 81 VAL A N 1
ATOM 1172 C CA . VAL A 1 78 ? 64.686 -28.150 -16.444 1.00 60.69 81 VAL A CA 1
ATOM 1173 C C . VAL A 1 78 ? 65.213 -27.164 -17.480 1.00 73.21 81 VAL A C 1
ATOM 1174 O O . VAL A 1 78 ? 65.471 -25.994 -17.169 1.00 80.69 81 VAL A O 1
ATOM 1187 N N . ALA A 1 79 ? 65.397 -27.629 -18.711 1.00 49.29 82 ALA A N 1
ATOM 1188 C CA . ALA A 1 79 ? 65.875 -26.755 -19.773 1.00 72.30 82 ALA A CA 1
ATOM 1189 C C . ALA A 1 79 ? 65.054 -25.485 -19.959 1.00 74.05 82 ALA A C 1
ATOM 1190 O O . ALA A 1 79 ? 63.824 -25.497 -19.848 1.00 49.35 82 ALA A O 1
ATOM 1197 N N . LEU A 1 80 ? 65.748 -24.380 -20.241 1.00 56.67 83 LEU A N 1
ATOM 1198 C CA . LEU A 1 80 ? 65.070 -23.098 -20.386 1.00 71.02 83 LEU A CA 1
ATOM 1199 C C . LEU A 1 80 ? 64.095 -23.107 -21.557 1.00 41.67 83 LEU A C 1
ATOM 1200 O O . LEU A 1 80 ? 62.987 -22.567 -21.456 1.00 26.86 83 LEU A O 1
ATOM 1216 N N . GLY A 1 81 ? 64.486 -23.709 -22.673 1.00 18.29 84 GLY A N 1
ATOM 1217 C CA . GLY A 1 81 ? 63.733 -23.619 -23.902 1.00 18.22 84 GLY A CA 1
ATOM 1218 C C . GLY A 1 81 ? 62.264 -23.962 -23.772 1.00 20.18 84 GLY A C 1
ATOM 1219 O O . GLY A 1 81 ? 61.440 -23.537 -24.581 1.00 18.16 84 GLY A O 1
ATOM 1223 N N . HIS A 1 82 ? 61.927 -24.754 -22.749 1.00 42.49 85 HIS A N 1
ATOM 1224 C CA . HIS A 1 82 ? 60.534 -25.138 -22.547 1.00 43.62 85 HIS A CA 1
ATOM 1225 C C . HIS A 1 82 ? 59.694 -23.992 -22.012 1.00 42.15 85 HIS A C 1
ATOM 1226 O O . HIS A 1 82 ? 58.464 -24.050 -22.096 1.00 54.11 85 HIS A O 1
ATOM 1240 N N . PHE A 1 83 ? 60.326 -22.955 -21.472 1.00 53.62 86 PHE A N 1
ATOM 1241 C CA . PHE A 1 83 ? 59.615 -21.861 -20.827 1.00 47.47 86 PHE A CA 1
ATOM 1242 C C . PHE A 1 83 ? 59.713 -20.563 -21.616 1.00 35.66 86 PHE A C 1
ATOM 1243 O O . PHE A 1 83 ? 59.446 -19.488 -21.070 1.00 54.08 86 PHE A O 1
ATOM 1260 N N . ILE A 1 84 ? 60.078 -20.645 -22.899 1.00 53.32 87 ILE A N 1
ATOM 1261 C CA . ILE A 1 84 ? 60.023 -19.473 -23.760 1.00 22.14 87 ILE A CA 1
ATOM 1262 C C . ILE A 1 84 ? 58.611 -18.910 -23.718 1.00 20.66 87 ILE A C 1
ATOM 1263 O O . ILE A 1 84 ? 57.629 -19.628 -23.949 1.00 63.66 87 ILE A O 1
ATOM 1279 N N . LEU A 1 85 ? 58.499 -17.618 -23.419 1.00 31.97 88 LEU A N 1
ATOM 1280 C CA . LEU A 1 85 ? 57.207 -16.945 -23.325 1.00 21.95 88 LEU A CA 1
ATOM 1281 C C . LEU A 1 85 ? 57.080 -15.951 -24.469 1.00 49.55 88 LEU A C 1
ATOM 1282 O O . LEU A 1 85 ? 57.548 -14.809 -24.362 1.00 55.40 88 LEU A O 1
ATOM 1298 N N . PRO A 1 86 ? 56.467 -16.332 -25.583 1.00 26.54 89 PRO A N 1
ATOM 1299 C CA . PRO A 1 86 ? 56.371 -15.412 -26.724 1.00 54.38 89 PRO A CA 1
ATOM 1300 C C . PRO A 1 86 ? 55.248 -14.410 -26.536 1.00 80.42 89 PRO A C 1
ATOM 1301 O O . PRO A 1 86 ? 54.386 -14.582 -25.659 1.00 29.78 89 PRO A O 1
ATOM 1312 N N . PRO A 1 87 ? 55.241 -13.336 -27.330 1.00 62.46 90 PRO A N 1
ATOM 1313 C CA . PRO A 1 87 ? 54.141 -12.365 -27.262 1.00 29.00 90 PRO A CA 1
ATOM 1314 C C . PRO A 1 87 ? 52.777 -13.022 -27.424 1.00 17.76 90 PRO A C 1
ATOM 1315 O O . PRO A 1 87 ? 52.583 -13.900 -28.268 1.00 50.42 90 PRO A O 1
ATOM 1326 N N . ALA A 1 88 ? 51.815 -12.555 -26.622 1.00 17.80 91 ALA A N 1
ATOM 1327 C CA . ALA A 1 88 ? 50.498 -13.181 -26.592 1.00 36.87 91 ALA A CA 1
ATOM 1328 C C . ALA A 1 88 ? 49.834 -13.176 -27.961 1.00 60.38 91 ALA A C 1
ATOM 1329 O O . ALA A 1 88 ? 49.043 -14.076 -28.267 1.00 87.24 91 ALA A O 1
ATOM 1336 N N . CYS A 1 89 ? 50.136 -12.180 -28.795 1.00 67.93 92 CYS A N 1
ATOM 1337 C CA . CYS A 1 89 ? 49.547 -12.130 -30.127 1.00 76.36 92 CYS A CA 1
ATOM 1338 C C . CYS A 1 89 ? 49.948 -13.332 -30.970 1.00 93.62 92 CYS A C 1
ATOM 1339 O O . CYS A 1 89 ? 49.260 -13.648 -31.948 1.00 92.87 92 CYS A O 1
ATOM 1347 N N . LEU A 1 90 ? 51.038 -14.008 -30.610 1.00 88.59 93 LEU A N 1
ATOM 1348 C CA . LEU A 1 90 ? 51.475 -15.198 -31.324 1.00 64.79 93 LEU A CA 1
ATOM 1349 C C . LEU A 1 90 ? 50.917 -16.483 -30.731 1.00 82.99 93 LEU A C 1
ATOM 1350 O O . LEU A 1 90 ? 50.721 -17.461 -31.462 1.00 112.72 93 LEU A O 1
ATOM 1366 N N . GLN A 1 91 ? 50.651 -16.496 -29.422 1.00 82.78 94 GLN A N 1
ATOM 1367 C CA . GLN A 1 91 ? 50.431 -17.753 -28.714 1.00 72.52 94 GLN A CA 1
ATOM 1368 C C . GLN A 1 91 ? 49.268 -18.542 -29.301 1.00 74.07 94 GLN A C 1
ATOM 1369 O O . GLN A 1 91 ? 49.343 -19.771 -29.415 1.00 98.74 94 GLN A O 1
ATOM 1383 N N . LYS A 1 92 ? 48.183 -17.862 -29.675 1.00 46.70 95 LYS A N 1
ATOM 1384 C CA . LYS A 1 92 ? 47.036 -18.572 -30.234 1.00 57.56 95 LYS A CA 1
ATOM 1385 C C . LYS A 1 92 ? 47.443 -19.422 -31.431 1.00 61.14 95 LYS A C 1
ATOM 1386 O O . LYS A 1 92 ? 47.015 -20.576 -31.560 1.00 66.14 95 LYS A O 1
ATOM 1405 N N . GLU A 1 93 ? 48.273 -18.870 -32.316 1.00 72.01 96 GLU A N 1
ATOM 1406 C CA . GLU A 1 93 ? 48.690 -19.602 -33.505 1.00 68.68 96 GLU A CA 1
ATOM 1407 C C . GLU A 1 93 ? 49.784 -20.616 -33.199 1.00 60.42 96 GLU A C 1
ATOM 1408 O O . GLU A 1 93 ? 49.852 -21.660 -33.857 1.00 68.74 96 GLU A O 1
ATOM 1420 N N . ILE A 1 94 ? 50.640 -20.340 -32.212 1.00 65.74 97 ILE A N 1
ATOM 1421 C CA . ILE A 1 94 ? 51.672 -21.304 -31.840 1.00 56.13 97 ILE A CA 1
ATOM 1422 C C . ILE A 1 94 ? 51.029 -22.593 -31.350 1.00 41.75 97 ILE A C 1
ATOM 1423 O O . ILE A 1 94 ? 51.385 -23.693 -31.790 1.00 77.93 97 ILE A O 1
ATOM 1439 N N . ARG A 1 95 ? 50.069 -22.478 -30.427 1.00 48.14 98 ARG A N 1
ATOM 1440 C CA . ARG A 1 95 ? 49.389 -23.662 -29.913 1.00 91.64 98 ARG A CA 1
ATOM 1441 C C . ARG A 1 95 ? 48.789 -24.484 -31.048 1.00 47.96 98 ARG A C 1
ATOM 1442 O O . ARG A 1 95 ? 49.043 -25.687 -31.167 1.00 50.28 98 ARG A O 1
ATOM 1463 N N . ARG A 1 96 ? 47.987 -23.841 -31.899 1.00 56.92 99 ARG A N 1
ATOM 1464 C CA . ARG A 1 96 ? 47.307 -24.560 -32.971 1.00 45.46 99 ARG A CA 1
ATOM 1465 C C . ARG A 1 96 ? 48.306 -25.256 -33.889 1.00 40.13 99 ARG A C 1
ATOM 1466 O O . ARG A 1 96 ? 48.133 -26.427 -34.243 1.00 67.98 99 ARG A O 1
ATOM 1487 N N . LYS A 1 97 ? 49.360 -24.544 -34.296 1.00 47.30 100 LYS A N 1
ATOM 1488 C CA . LYS A 1 97 ? 50.330 -25.129 -35.218 1.00 72.06 100 LYS A CA 1
ATOM 1489 C C . LYS A 1 97 ? 51.008 -26.345 -34.601 1.00 52.59 100 LYS A C 1
ATOM 1490 O O . LYS A 1 97 ? 51.307 -27.322 -35.300 1.00 47.98 100 LYS A O 1
ATOM 1509 N N . ILE A 1 98 ? 51.252 -26.313 -33.293 1.00 29.16 101 ILE A N 1
ATOM 1510 C CA . ILE A 1 98 ? 51.849 -27.461 -32.623 1.00 54.66 101 ILE A CA 1
ATOM 1511 C C . ILE A 1 98 ? 50.820 -28.566 -32.429 1.00 141.66 101 ILE A C 1
ATOM 1512 O O . ILE A 1 98 ? 51.108 -29.745 -32.662 1.00 141.79 101 ILE A O 1
ATOM 1528 N N . GLY A 1 99 ? 49.601 -28.208 -32.021 1.00 152.02 102 GLY A N 1
ATOM 1529 C CA . GLY A 1 99 ? 48.605 -29.221 -31.722 1.00 83.77 102 GLY A CA 1
ATOM 1530 C C . GLY A 1 99 ? 48.052 -29.920 -32.945 1.00 78.70 102 GLY A C 1
ATOM 1531 O O . GLY A 1 99 ? 47.618 -31.073 -32.857 1.00 109.77 102 GLY A O 1
ATOM 1535 N N . SER A 1 100 ? 48.070 -29.253 -34.096 1.00 70.49 103 SER A N 1
ATOM 1536 C CA . SER A 1 100 ? 47.406 -29.773 -35.281 1.00 58.64 103 SER A CA 1
ATOM 1537 C C . SER A 1 100 ? 47.948 -31.145 -35.666 1.00 41.58 103 SER A C 1
ATOM 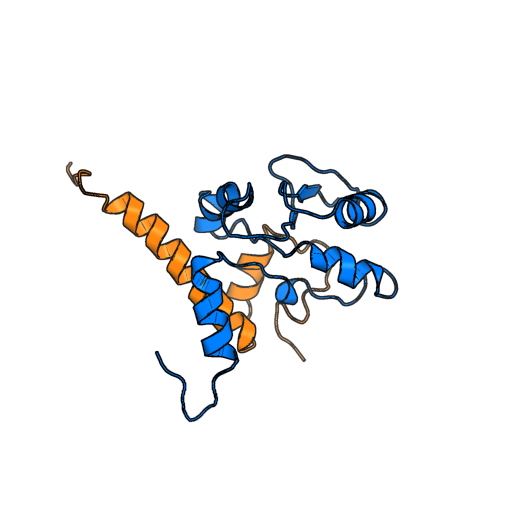1538 O O . SER A 1 100 ? 49.064 -31.531 -35.311 1.00 79.32 103 SER A O 1
ATOM 1546 N N . PHE A 1 101 ? 47.133 -31.886 -36.407 1.00 68.80 104 PHE A N 1
ATOM 1547 C CA . PHE A 1 101 ? 47.514 -33.191 -36.923 1.00 48.80 104 PHE A CA 1
ATOM 1548 C C . PHE A 1 101 ? 48.279 -33.043 -38.236 1.00 37.14 104 PHE A C 1
ATOM 1549 O O . PHE A 1 101 ? 48.192 -32.024 -38.926 1.00 50.64 104 PHE A O 1
ATOM 1566 N N . ILE A 1 102 ? 49.016 -34.100 -38.591 1.00 62.37 105 ILE A N 1
ATOM 1567 C CA . ILE A 1 102 ? 49.875 -34.036 -39.768 1.00 37.02 105 ILE A CA 1
ATOM 1568 C C . ILE A 1 102 ? 49.053 -33.851 -41.036 1.00 37.01 105 ILE A C 1
ATOM 1569 O O . ILE A 1 102 ? 49.520 -33.232 -42.000 1.00 36.99 105 ILE A O 1
ATOM 1585 N N . TRP A 1 103 ? 47.828 -34.375 -41.065 1.00 52.96 106 TRP A N 1
ATOM 1586 C CA . TRP A 1 103 ? 46.981 -34.212 -42.240 1.00 37.01 106 TRP A CA 1
ATOM 1587 C C . TRP A 1 103 ? 46.345 -32.828 -42.323 1.00 46.40 106 TRP A C 1
ATOM 1588 O O . TRP A 1 103 ? 45.561 -32.580 -43.245 1.00 53.21 106 TRP A O 1
ATOM 1609 N N . GLU A 1 104 ? 46.672 -31.922 -41.403 1.00 47.06 107 GLU A N 1
ATOM 1610 C CA . GLU A 1 104 ? 46.095 -30.581 -41.386 1.00 63.64 107 GLU A CA 1
ATOM 1611 C C . GLU A 1 104 ? 47.144 -29.537 -41.747 1.00 95.02 107 GLU A C 1
ATOM 1612 O O . GLU A 1 104 ? 47.108 -28.991 -42.852 1.00 102.24 107 GLU A O 1
ATOM 1624 N N . GLN A 1 105 ? 48.080 -29.247 -40.849 1.00 134.35 108 GLN A N 1
ATOM 1625 C CA . GLN A 1 105 ? 49.166 -28.297 -41.094 1.00 131.76 108 GLN A CA 1
ATOM 1626 C C . GLN A 1 105 ? 48.670 -27.084 -41.881 1.00 158.89 108 GLN A C 1
ATOM 1627 O O . GLN A 1 105 ? 49.151 -26.764 -42.968 1.00 146.27 108 GLN A O 1
ATOM 1641 N N . ASP A 1 106 ? 47.683 -26.407 -41.302 1.00 174.89 109 ASP A N 1
ATOM 1642 C CA . ASP A 1 106 ? 47.063 -25.257 -41.948 1.00 149.51 109 ASP A CA 1
ATOM 1643 C C . ASP A 1 106 ? 47.949 -24.028 -41.783 1.00 142.39 109 ASP A C 1
ATOM 1644 O O . ASP A 1 106 ? 48.308 -23.659 -40.659 1.00 140.09 109 ASP A O 1
ATOM 1653 N N . GLN A 1 107 ? 48.299 -23.398 -42.903 1.00 162.85 110 GLN A N 1
ATOM 1654 C CA . GLN A 1 107 ? 49.071 -22.160 -42.890 1.00 124.74 110 GLN A CA 1
ATOM 1655 C C . GLN A 1 107 ? 49.111 -21.529 -44.280 1.00 111.67 110 GLN A C 1
ATOM 1656 O O . GLN A 1 107 ? 48.165 -20.867 -44.704 1.00 111.80 110 GLN A O 1
ATOM 1670 N N . TYR B 2 1 ? 70.338 -37.408 -27.181 1.00 160.82 590 TYR B N 1
ATOM 1671 C CA . TYR B 2 1 ? 69.434 -36.566 -27.950 1.00 164.07 590 TYR B CA 1
ATOM 1672 C C . TYR B 2 1 ? 69.856 -35.101 -27.923 1.00 182.73 590 TYR B C 1
ATOM 1673 O O . TYR B 2 1 ? 69.723 -34.428 -26.900 1.00 181.66 590 TYR B O 1
ATOM 1691 N N . ARG B 2 2 ? 70.352 -34.606 -29.053 1.00 182.06 591 ARG B N 1
ATOM 1692 C CA . ARG B 2 2 ? 70.771 -33.2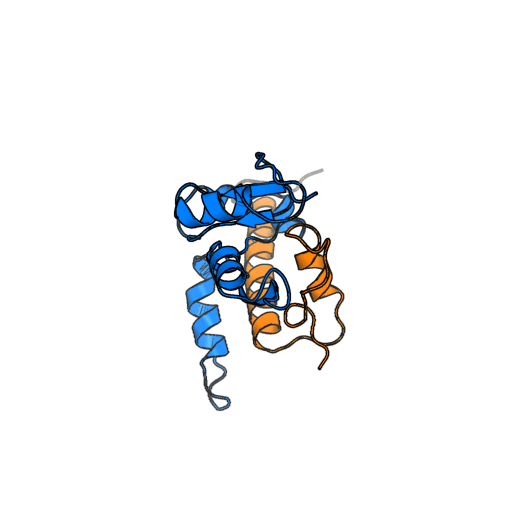17 -29.159 1.00 172.32 591 ARG B CA 1
ATOM 1693 C C . ARG B 2 2 ? 69.635 -32.367 -29.716 1.00 165.25 591 ARG B C 1
ATOM 1694 O O . ARG B 2 2 ? 68.991 -32.741 -30.704 1.00 168.20 591 ARG B O 1
ATOM 1715 N N . CYS B 2 3 ? 69.392 -31.229 -29.066 1.00 117.28 592 CYS B N 1
ATOM 1716 C CA . CYS B 2 3 ? 68.455 -30.225 -29.547 1.00 96.30 592 CYS B CA 1
ATOM 1717 C C . CYS B 2 3 ? 68.481 -29.027 -28.604 1.00 88.48 592 CYS B C 1
ATOM 1718 O O . CYS B 2 3 ? 67.961 -29.104 -27.485 1.00 100.63 592 CYS B O 1
ATOM 1726 N N . SER B 2 4 ? 69.090 -27.924 -29.036 1.00 76.32 593 SER B N 1
ATOM 1727 C CA . SER B 2 4 ? 69.186 -26.747 -28.185 1.00 72.49 593 SER B CA 1
ATOM 1728 C C . SER B 2 4 ? 67.805 -26.337 -27.695 1.00 75.48 593 SER B C 1
ATOM 1729 O O . SER B 2 4 ? 66.797 -26.522 -28.382 1.00 141.43 593 SER B O 1
ATOM 1737 N N . GLY B 2 5 ? 67.760 -25.788 -26.484 1.00 91.39 594 GLY B N 1
A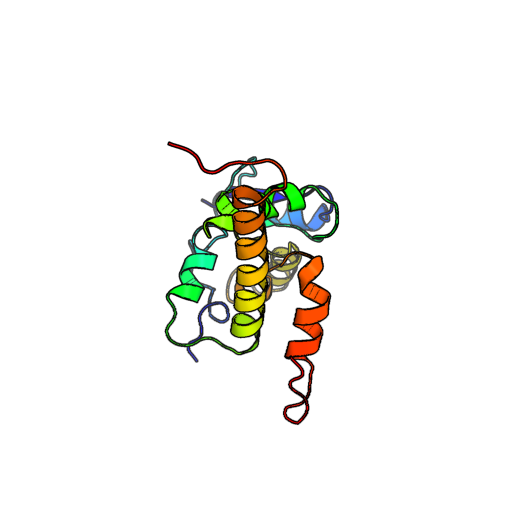TOM 1738 C CA . GLY B 2 5 ? 66.522 -25.426 -25.844 1.00 94.85 594 GLY B CA 1
ATOM 1739 C C . GLY B 2 5 ? 65.884 -26.550 -25.056 1.00 108.05 594 GLY B C 1
ATOM 1740 O O . GLY B 2 5 ? 65.252 -26.292 -24.026 1.00 150.15 594 GLY B O 1
ATOM 1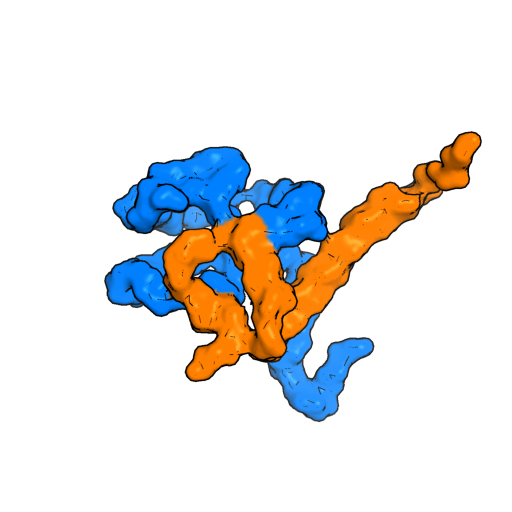744 N N . CYS B 2 6 ? 66.027 -27.791 -25.524 1.00 118.07 595 CYS B N 1
ATOM 1745 C CA . CYS B 2 6 ? 65.611 -28.960 -24.762 1.00 83.33 595 CYS B CA 1
ATOM 1746 C C . CYS B 2 6 ? 66.739 -29.521 -23.911 1.00 65.85 595 CYS B C 1
ATOM 1747 O O . CYS B 2 6 ? 66.474 -30.206 -22.918 1.00 56.16 595 CYS B O 1
ATOM 1755 N N . ILE B 2 7 ? 67.982 -29.262 -24.297 1.00 57.80 596 ILE B N 1
ATOM 1756 C CA . ILE B 2 7 ? 69.156 -29.585 -23.506 1.00 70.78 596 ILE B CA 1
ATOM 1757 C C . ILE B 2 7 ? 69.760 -28.317 -22.911 1.00 79.54 596 ILE B C 1
ATOM 1758 O O . ILE B 2 7 ? 70.910 -28.315 -22.475 1.00 84.62 596 ILE B O 1
ATOM 1774 N N . ALA B 2 8 ? 68.981 -27.235 -22.896 1.00 140.33 597 ALA B N 1
ATOM 1775 C CA . ALA B 2 8 ? 69.419 -25.939 -22.395 1.00 124.44 597 ALA B CA 1
ATOM 1776 C C . ALA B 2 8 ? 69.573 -25.982 -20.883 1.00 114.55 597 ALA B C 1
ATOM 1777 O O . ALA B 2 8 ? 68.909 -25.236 -20.153 1.00 104.44 597 ALA B O 1
ATOM 1784 N N . VAL B 2 9 ? 70.450 -26.862 -20.409 1.00 114.49 598 VAL B N 1
ATOM 1785 C CA . VAL B 2 9 ? 70.692 -27.037 -18.978 1.00 111.12 598 VAL B CA 1
ATOM 1786 C C . VAL B 2 9 ? 72.000 -26.385 -18.542 1.00 121.03 598 VAL B C 1
ATOM 1787 O O . VAL B 2 9 ? 72.149 -26.065 -17.350 1.00 125.01 598 VAL B O 1
ATOM 1800 N N . GLU B 2 10 ? 72.929 -26.156 -19.466 1.00 112.61 599 GLU B N 1
ATOM 1801 C CA . GLU B 2 10 ? 74.250 -25.665 -19.101 1.00 118.02 599 GLU B CA 1
ATOM 1802 C C . GLU B 2 10 ? 74.175 -24.277 -18.481 1.00 110.16 599 GLU B C 1
ATOM 1803 O O . GLU B 2 10 ? 73.399 -23.420 -18.914 1.00 115.46 599 GLU B O 1
ATOM 1815 N N . LYS B 2 11 ? 74.994 -24.065 -17.452 1.00 107.55 600 LYS B N 1
ATOM 1816 C CA . LYS B 2 11 ? 75.047 -22.780 -16.775 1.00 105.81 600 LYS B CA 1
ATOM 1817 C C . LYS B 2 11 ? 75.516 -21.692 -17.736 1.00 107.17 600 LYS B C 1
ATOM 1818 O O . LYS B 2 11 ? 76.147 -21.957 -18.763 1.00 123.05 600 LYS B O 1
ATOM 1837 N N . SER B 2 12 ? 75.194 -20.449 -17.388 1.00 76.76 601 SER B N 1
ATOM 1838 C CA . SER B 2 12 ? 75.539 -19.234 -18.114 1.00 106.12 601 SER B CA 1
ATOM 1839 C C . SER B 2 12 ? 74.545 -18.939 -19.236 1.00 110.64 601 SER B C 1
ATOM 1840 O O . SER B 2 12 ? 74.588 -17.846 -19.800 1.00 101.71 601 SER B O 1
ATOM 1848 N N . LEU B 2 13 ? 73.658 -19.866 -19.586 1.00 137.80 602 LEU B N 1
ATOM 1849 C CA . LEU B 2 13 ? 72.653 -19.617 -20.611 1.00 115.31 602 LEU B CA 1
ATOM 1850 C C . LEU B 2 13 ? 71.529 -18.777 -20.019 1.00 85.70 602 LEU B C 1
ATOM 1851 O O . LEU B 2 13 ? 70.995 -19.102 -18.954 1.00 84.90 602 LEU B O 1
ATOM 1867 N N . ASN B 2 14 ? 71.172 -17.695 -20.704 1.00 75.22 603 ASN B N 1
ATOM 1868 C CA . ASN B 2 14 ? 70.240 -16.727 -20.143 1.00 68.66 603 ASN B CA 1
ATOM 1869 C C . ASN B 2 14 ? 69.455 -16.069 -21.273 1.00 53.45 603 ASN B C 1
ATOM 1870 O O . ASN B 2 14 ? 69.497 -16.513 -22.423 1.00 81.10 603 ASN B O 1
ATOM 1881 N N . SER B 2 15 ? 68.736 -14.993 -20.938 1.00 48.34 604 SER B N 1
ATOM 1882 C CA . SER B 2 15 ? 67.827 -14.366 -21.891 1.00 48.22 604 SER B CA 1
ATOM 1883 C C . SER B 2 15 ? 68.551 -13.627 -23.010 1.00 73.87 604 SER B C 1
ATOM 1884 O O . SER B 2 15 ? 67.942 -13.364 -24.052 1.00 48.38 604 SER B O 1
ATOM 1892 N N . ARG B 2 16 ? 69.826 -13.292 -22.824 1.00 66.73 605 ARG B N 1
ATOM 1893 C CA . ARG B 2 16 ? 70.605 -12.649 -23.876 1.00 48.94 605 ARG B CA 1
ATOM 1894 C C . ARG B 2 16 ? 71.274 -13.672 -24.783 1.00 49.08 605 ARG B C 1
ATOM 1895 O O . ARG B 2 16 ? 71.345 -13.472 -26.001 1.00 84.46 605 ARG B O 1
ATOM 1916 N N . ASN B 2 17 ? 71.757 -14.774 -24.206 1.00 44.02 606 ASN B N 1
ATOM 1917 C CA . ASN B 2 17 ? 72.403 -15.815 -24.990 1.00 52.00 606 ASN B CA 1
ATOM 1918 C C . ASN B 2 17 ? 71.404 -16.699 -25.723 1.00 70.75 606 ASN B C 1
ATOM 1919 O O . ASN B 2 17 ? 71.734 -17.249 -26.780 1.00 50.00 606 ASN B O 1
ATOM 1930 N N . PHE B 2 18 ? 70.191 -16.849 -25.190 1.00 106.60 607 PHE B N 1
ATOM 1931 C CA . PHE B 2 18 ? 69.342 -17.957 -25.614 1.00 56.96 607 PHE B CA 1
ATOM 1932 C C . PHE B 2 18 ? 68.934 -17.827 -27.076 1.00 60.38 607 PHE B C 1
ATOM 1933 O O . PHE B 2 18 ? 69.097 -18.772 -27.857 1.00 64.08 607 PHE B O 1
ATOM 1950 N N . SER B 2 19 ? 68.388 -16.674 -27.469 1.00 52.19 608 SER B N 1
ATOM 1951 C CA . SER B 2 19 ? 67.915 -16.518 -28.841 1.00 82.88 608 SER B CA 1
ATOM 1952 C C . SER B 2 19 ? 68.995 -16.898 -29.843 1.00 60.78 608 SER B C 1
ATOM 1953 O O . SER B 2 19 ? 68.725 -17.582 -30.836 1.00 59.61 608 SER B O 1
ATOM 1961 N N . LYS B 2 20 ? 70.235 -16.476 -29.589 1.00 92.44 609 LYS B N 1
ATOM 1962 C CA . LYS B 2 20 ? 71.337 -16.821 -30.479 1.00 74.36 609 LYS B CA 1
ATOM 1963 C C . LYS B 2 20 ? 71.687 -18.299 -30.391 1.00 64.35 609 LYS B C 1
ATOM 1964 O O . LYS B 2 20 ? 72.155 -18.881 -31.376 1.00 67.78 609 LYS B O 1
ATOM 1983 N N . LEU B 2 21 ? 71.457 -18.925 -29.237 1.00 73.86 610 LEU B N 1
ATOM 1984 C CA . LEU B 2 21 ? 71.727 -20.353 -29.102 1.00 50.89 610 LEU B CA 1
ATOM 1985 C C . LEU B 2 21 ? 70.912 -21.157 -30.109 1.00 50.39 610 LEU B C 1
ATOM 1986 O O . LEU B 2 21 ? 71.467 -21.910 -30.918 1.00 57.18 610 LEU B O 1
ATOM 2002 N N . LEU B 2 22 ? 69.584 -21.010 -30.070 1.00 52.98 611 LEU B N 1
ATOM 2003 C CA . LEU B 2 22 ? 68.725 -21.775 -30.968 1.00 43.87 611 LEU B CA 1
ATOM 2004 C C . LEU B 2 22 ? 69.089 -21.522 -32.426 1.00 66.20 611 LEU B C 1
ATOM 2005 O O . LEU B 2 22 ? 69.222 -22.462 -33.219 1.00 68.21 611 LEU B O 1
ATOM 2021 N N . HIS B 2 23 ? 69.239 -20.250 -32.802 1.00 88.47 612 HIS B N 1
ATOM 2022 C CA . HIS B 2 23 ? 69.559 -19.921 -34.187 1.00 83.83 612 HIS B CA 1
ATOM 2023 C C . HIS B 2 23 ? 70.836 -20.618 -34.638 1.00 102.82 612 HIS B C 1
ATOM 2024 O O . HIS B 2 23 ? 70.950 -21.031 -35.798 1.00 113.01 612 HIS B O 1
ATOM 2038 N N . SER B 2 24 ? 71.802 -20.769 -33.733 1.00 109.26 613 SER B N 1
ATOM 2039 C CA . SER B 2 24 ? 73.079 -21.382 -34.066 1.00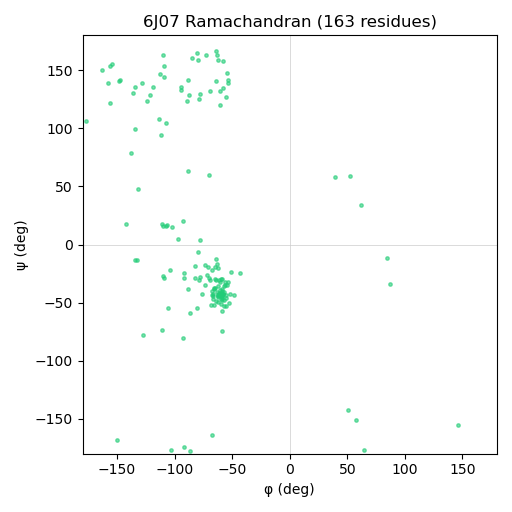 88.97 613 SER B CA 1
ATOM 2040 C C . SER B 2 24 ? 73.028 -22.903 -34.100 1.00 81.20 613 SER B C 1
ATOM 2041 O O . SER B 2 24 ? 74.018 -23.530 -34.492 1.00 89.21 613 SER B O 1
ATOM 2049 N N . CYS B 2 25 ? 71.910 -23.506 -33.709 1.00 92.51 614 CYS B N 1
ATOM 2050 C CA . CYS B 2 25 ? 71.861 -24.938 -33.451 1.00 67.41 614 CYS B CA 1
ATOM 2051 C C . CYS B 2 25 ? 71.506 -25.695 -34.721 1.00 65.04 614 CYS B C 1
ATOM 2052 O O . CYS B 2 25 ? 70.465 -25.415 -35.323 1.00 68.18 614 CYS B O 1
ATOM 2060 N N . PRO B 2 26 ? 72.332 -26.648 -35.163 1.00 64.82 615 PRO B N 1
ATOM 2061 C CA . PRO B 2 26 ? 72.009 -27.352 -36.416 1.00 67.42 615 PRO B CA 1
ATOM 2062 C C . PRO B 2 26 ? 70.695 -28.113 -36.381 1.00 72.82 615 PRO B C 1
ATOM 2063 O O . PRO B 2 26 ? 70.051 -28.249 -37.429 1.00 78.52 615 PRO B O 1
ATOM 2074 N N . TYR B 2 27 ? 70.276 -28.621 -35.225 1.00 88.44 616 TYR B N 1
ATOM 2075 C CA . TYR B 2 27 ? 69.072 -29.437 -35.131 1.00 94.56 616 TYR B CA 1
ATOM 2076 C C . TYR B 2 27 ? 68.107 -28.831 -34.120 1.00 81.84 616 TYR B C 1
ATOM 2077 O O . TYR B 2 27 ? 68.452 -28.669 -32.945 1.00 88.75 616 TYR B O 1
ATOM 2095 N N . GLN B 2 28 ? 66.883 -28.547 -34.564 1.00 37.66 617 GLN B N 1
ATOM 2096 C CA . GLN B 2 28 ? 65.868 -27.965 -33.697 1.00 39.01 617 GLN B CA 1
ATOM 2097 C C . GLN B 2 28 ? 64.579 -28.766 -33.753 1.00 37.65 617 GLN B C 1
ATOM 2098 O O . GLN B 2 28 ? 64.153 -29.204 -34.826 1.00 37.65 617 GLN B O 1
ATOM 2112 N N . CYS B 2 29 ? 63.968 -28.950 -32.580 1.00 57.27 618 CYS B N 1
ATOM 2113 C CA . CYS B 2 29 ? 62.712 -29.675 -32.476 1.00 54.50 618 CYS B CA 1
ATOM 2114 C C . CYS B 2 29 ? 61.564 -28.837 -33.030 1.00 56.62 618 CYS B C 1
ATOM 2115 O O . CYS B 2 29 ? 61.669 -27.619 -33.201 1.00 106.24 618 CYS B O 1
ATOM 2123 N N . ASP B 2 30 ? 60.448 -29.513 -33.314 1.00 65.73 619 ASP B N 1
ATOM 2124 C CA . ASP B 2 30 ? 59.319 -28.843 -33.950 1.00 72.32 619 ASP B CA 1
ATOM 2125 C C . ASP B 2 30 ? 58.786 -27.706 -33.087 1.00 63.15 619 ASP B C 1
ATOM 2126 O O . ASP B 2 30 ? 58.477 -26.623 -33.599 1.00 95.72 619 ASP B O 1
ATOM 2135 N N . ARG B 2 31 ? 58.668 -27.929 -31.776 1.00 61.10 620 ARG B N 1
ATOM 2136 C CA . ARG B 2 31 ? 58.131 -26.892 -30.900 1.00 62.73 620 ARG B CA 1
ATOM 2137 C C . ARG B 2 31 ? 58.946 -25.609 -30.998 1.00 60.86 620 ARG B C 1
ATOM 2138 O O . ARG B 2 31 ? 58.386 -24.507 -31.021 1.00 90.16 620 ARG B O 1
ATOM 2159 N N . HIS B 2 32 ? 60.272 -25.732 -31.059 1.00 73.54 621 HIS B N 1
ATOM 2160 C CA . HIS B 2 32 ? 61.135 -24.557 -31.111 1.00 70.90 621 HIS B CA 1
ATOM 2161 C C . HIS B 2 32 ? 61.254 -24.002 -32.524 1.00 82.24 621 HIS B C 1
ATOM 2162 O O . HIS B 2 32 ? 61.457 -22.795 -32.693 1.00 97.47 621 HIS B O 1
ATOM 2176 N N . LYS B 2 33 ? 61.124 -24.854 -33.545 1.00 71.70 622 LYS B N 1
ATOM 2177 C CA . LYS B 2 33 ? 60.960 -24.355 -34.906 1.00 61.91 622 LYS B CA 1
ATOM 2178 C C . LYS B 2 33 ? 59.737 -23.454 -35.009 1.00 47.90 622 LYS B C 1
ATOM 2179 O O . LYS B 2 33 ? 59.795 -22.387 -35.634 1.00 49.61 622 LYS B O 1
ATOM 2198 N N . VAL B 2 34 ? 58.629 -23.854 -34.386 1.00 54.46 623 VAL B N 1
ATOM 2199 C CA . VAL B 2 34 ? 57.405 -23.065 -34.455 1.00 48.91 623 VAL B CA 1
ATOM 2200 C C . VAL B 2 34 ? 57.569 -21.755 -33.694 1.00 60.50 623 VAL B C 1
ATOM 2201 O O . VAL B 2 34 ? 57.294 -20.676 -34.230 1.00 67.86 623 VAL B O 1
ATOM 2214 N N . ILE B 2 35 ? 58.013 -21.825 -32.436 1.00 59.17 624 ILE B N 1
ATOM 2215 C CA . ILE B 2 35 ? 58.134 -20.614 -31.626 1.00 52.36 624 ILE B CA 1
ATOM 2216 C C . ILE B 2 35 ? 59.079 -19.620 -32.295 1.00 52.56 624 ILE B C 1
ATOM 2217 O O . ILE B 2 35 ? 58.797 -18.419 -32.365 1.00 106.04 624 ILE B O 1
ATOM 2233 N N . VAL B 2 36 ? 60.221 -20.106 -32.791 1.00 40.69 625 VAL B N 1
ATOM 2234 C CA . VAL B 2 36 ? 61.192 -19.217 -33.429 1.00 36.15 625 VAL B CA 1
ATOM 2235 C C . VAL B 2 36 ? 60.559 -18.510 -34.622 1.00 40.01 625 VAL B C 1
ATOM 2236 O O . VAL B 2 36 ? 60.625 -17.281 -34.745 1.00 76.66 625 VAL B O 1
ATOM 2249 N N . GLU B 2 37 ? 59.938 -19.275 -35.520 1.00 50.34 626 GLU B N 1
ATOM 2250 C CA . GLU B 2 37 ? 59.293 -18.672 -36.683 1.00 59.04 626 GLU B CA 1
ATOM 2251 C C . GLU B 2 37 ? 58.226 -17.667 -36.266 1.00 63.06 626 GLU B C 1
ATOM 2252 O O . GLU B 2 37 ? 58.064 -16.621 -36.907 1.00 75.58 626 GLU B O 1
ATOM 2264 N N . ALA B 2 38 ? 57.483 -17.968 -35.199 1.00 43.94 627 ALA B N 1
ATOM 2265 C CA . ALA B 2 38 ? 56.475 -17.031 -34.715 1.00 42.63 627 ALA B CA 1
ATOM 2266 C C . ALA B 2 38 ? 57.119 -15.762 -34.176 1.00 36.43 627 ALA B C 1
ATOM 2267 O O . ALA B 2 38 ? 56.634 -14.654 -34.441 1.00 36.55 627 ALA B O 1
ATOM 2274 N N . GLU B 2 39 ? 58.208 -15.901 -33.422 1.00 56.61 628 GLU B N 1
ATOM 2275 C CA . GLU B 2 39 ? 58.883 -14.729 -32.882 1.00 39.83 628 GLU B CA 1
ATOM 2276 C C . GLU B 2 39 ? 59.515 -13.898 -33.991 1.00 36.69 628 GLU B C 1
ATOM 2277 O O . GLU B 2 39 ? 59.465 -12.664 -33.950 1.00 81.26 628 GLU B O 1
ATOM 2289 N N . ASP B 2 40 ? 60.109 -14.551 -34.994 1.00 36.71 629 ASP B N 1
ATOM 2290 C CA . ASP B 2 40 ? 60.708 -13.806 -36.097 1.00 36.88 629 ASP B CA 1
ATOM 2291 C C . ASP B 2 40 ? 59.664 -12.964 -36.823 1.00 36.99 629 ASP B C 1
ATOM 2292 O O . ASP B 2 40 ? 59.943 -11.827 -37.224 1.00 68.75 629 ASP B O 1
ATOM 2301 N N . ARG B 2 41 ? 58.454 -13.502 -36.998 1.00 36.90 630 ARG B N 1
ATOM 2302 C CA . ARG B 2 41 ? 57.382 -12.726 -37.614 1.00 46.30 630 ARG B CA 1
ATOM 2303 C C . ARG B 2 41 ? 57.092 -11.466 -36.808 1.00 53.49 630 ARG B C 1
ATOM 2304 O O . ARG B 2 41 ? 56.983 -10.365 -37.365 1.00 79.15 630 ARG B O 1
ATOM 2325 N N . TYR B 2 42 ? 56.963 -11.610 -35.488 1.00 46.05 631 TYR B N 1
ATOM 2326 C CA . TYR B 2 42 ? 56.710 -10.459 -34.628 1.00 79.10 631 TYR B CA 1
ATOM 2327 C C . TYR B 2 42 ? 57.824 -9.427 -34.756 1.00 64.97 631 TYR B C 1
ATOM 2328 O O . TYR B 2 42 ? 57.562 -8.230 -34.927 1.00 38.83 631 TYR B O 1
ATOM 2346 N N . LYS B 2 43 ? 59.078 -9.875 -34.684 1.00 44.29 632 LYS B N 1
ATOM 2347 C CA . LYS B 2 43 ? 60.202 -8.948 -34.762 1.00 42.56 632 LYS B CA 1
ATOM 2348 C C . LYS B 2 43 ? 60.280 -8.282 -36.130 1.00 50.57 632 LYS B C 1
ATOM 2349 O O . LYS B 2 43 ? 60.619 -7.097 -36.229 1.00 138.65 632 LYS B O 1
ATOM 2368 N N . SER B 2 44 ? 59.970 -9.021 -37.194 1.00 42.90 633 SER B N 1
ATOM 2369 C CA . SER B 2 44 ? 59.942 -8.416 -38.519 1.00 54.86 633 SER B CA 1
ATOM 2370 C C . SER B 2 44 ? 58.938 -7.274 -38.580 1.00 68.34 633 SER B C 1
ATOM 2371 O O . SER B 2 44 ? 59.235 -6.208 -39.134 1.00 156.33 633 SER B O 1
ATOM 2379 N N . GLU B 2 45 ? 57.753 -7.465 -37.995 1.00 85.14 634 GLU B N 1
ATOM 2380 C CA . GLU B 2 45 ? 56.707 -6.454 -38.092 1.00 90.51 634 GLU B CA 1
ATOM 2381 C C . GLU B 2 45 ? 57.049 -5.200 -37.299 1.00 86.99 634 GLU B C 1
ATOM 2382 O O . GLU B 2 45 ? 56.626 -4.103 -37.679 1.00 128.39 634 GLU B O 1
ATOM 2394 N N . LEU B 2 46 ? 57.792 -5.328 -36.197 1.00 72.95 635 LEU B N 1
ATOM 2395 C CA . LEU B 2 46 ? 58.263 -4.136 -35.497 1.00 66.65 635 LEU B CA 1
ATOM 2396 C C . LEU B 2 46 ? 59.206 -3.336 -36.388 1.00 72.49 635 LEU B C 1
ATOM 2397 O O . LEU B 2 46 ? 59.058 -2.118 -36.539 1.00 134.49 635 LEU B O 1
ATOM 2413 N N . ARG B 2 47 ? 60.180 -4.013 -37.000 1.00 76.74 636 ARG B N 1
ATOM 2414 C CA . ARG B 2 47 ? 61.084 -3.338 -37.923 1.00 75.25 636 ARG B CA 1
ATOM 2415 C C . ARG B 2 47 ? 60.313 -2.671 -39.053 1.00 74.01 636 ARG B C 1
ATOM 2416 O O . ARG B 2 47 ? 60.479 -1.475 -39.315 1.00 111.58 636 ARG B O 1
ATOM 2437 N N . LYS B 2 48 ? 59.458 -3.433 -39.736 1.00 68.83 637 LYS B N 1
ATOM 2438 C CA . LYS B 2 48 ? 58.750 -2.906 -40.895 1.00 72.26 637 LYS B CA 1
ATOM 2439 C C . LYS B 2 48 ? 57.745 -1.832 -40.509 1.00 91.68 637 LYS B C 1
ATOM 2440 O O . LYS B 2 48 ? 57.377 -1.014 -41.359 1.00 153.99 637 LYS B O 1
ATOM 2459 N N . SER B 2 49 ? 57.296 -1.812 -39.252 1.00 95.00 638 SER B N 1
ATOM 2460 C CA . SER B 2 49 ? 56.510 -0.682 -38.770 1.00 84.66 638 SER B CA 1
ATOM 2461 C C . SER B 2 49 ? 57.359 0.579 -38.702 1.00 73.88 638 SER B C 1
ATOM 2462 O O . SER B 2 49 ? 56.916 1.655 -39.124 1.00 73.64 638 SER B O 1
ATOM 2470 N N . LEU B 2 50 ? 58.588 0.458 -38.197 1.00 63.93 639 LEU B N 1
ATOM 2471 C CA . LEU B 2 50 ? 59.460 1.618 -38.073 1.00 56.99 639 LEU B CA 1
ATOM 2472 C C . LEU B 2 50 ? 59.826 2.188 -39.438 1.00 55.97 639 LEU B C 1
ATOM 2473 O O . LEU B 2 50 ? 59.920 3.410 -39.598 1.00 56.36 639 LEU B O 1
ATOM 2489 N N . ILE B 2 51 ? 60.038 1.325 -40.436 1.00 94.42 640 ILE B N 1
ATOM 2490 C CA . ILE B 2 51 ? 60.473 1.815 -41.739 1.00 54.71 640 ILE B CA 1
ATOM 2491 C C . ILE B 2 51 ? 59.306 2.313 -42.583 1.00 56.86 640 ILE B C 1
ATOM 2492 O O . ILE B 2 51 ? 59.520 3.041 -43.558 1.00 67.34 640 ILE B O 1
ATOM 2508 N N . CYS B 2 52 ? 58.079 1.923 -42.252 1.00 56.41 641 CYS B N 1
ATOM 2509 C CA . CYS B 2 52 ? 56.911 2.274 -43.047 1.00 68.65 641 CYS B CA 1
ATOM 2510 C C . CYS B 2 52 ? 56.062 3.353 -42.402 1.00 83.10 641 CYS B C 1
ATOM 2511 O O . CYS B 2 52 ? 55.801 4.384 -43.032 1.00 92.38 641 CYS B O 1
ATOM 2519 N N . ASN B 2 53 ? 55.624 3.152 -41.155 1.00 124.64 642 ASN B N 1
ATOM 2520 C CA . ASN B 2 53 ? 54.735 4.121 -40.525 1.00 158.18 642 ASN B CA 1
ATOM 2521 C C . ASN B 2 53 ? 53.595 4.388 -41.499 1.00 132.00 642 ASN B C 1
ATOM 2522 O O . ASN B 2 53 ? 53.144 3.480 -42.209 1.00 131.05 642 ASN B O 1
ATOM 2533 N N . LYS B 2 54 ? 53.150 5.640 -41.554 1.00 100.49 643 LYS B N 1
ATOM 2534 C CA . LYS B 2 54 ? 52.397 6.150 -42.693 1.00 113.89 643 LYS B CA 1
ATOM 2535 C C . LYS B 2 54 ? 52.924 7.494 -43.173 1.00 112.93 643 LYS B C 1
ATOM 2536 O O . LYS B 2 54 ? 52.558 7.926 -44.269 1.00 118.31 643 LYS B O 1
ATOM 2555 N N . LYS B 2 55 ? 53.770 8.170 -42.392 1.00 107.70 644 LYS B N 1
ATOM 2556 C CA . LYS B 2 55 ? 54.261 9.499 -42.715 1.00 116.73 644 LYS B CA 1
ATOM 2557 C C . LYS B 2 55 ? 55.732 9.534 -43.089 1.00 156.11 644 LYS B C 1
ATOM 2558 O O . LYS B 2 55 ? 56.143 10.425 -43.835 1.00 196.27 644 LYS B O 1
ATOM 2577 N N . ILE B 2 56 ? 56.532 8.588 -42.591 1.00 109.17 645 ILE B N 1
ATOM 2578 C CA . ILE B 2 56 ? 57.973 8.651 -42.791 1.00 73.45 645 ILE B CA 1
ATOM 2579 C C . ILE B 2 56 ? 58.284 8.625 -44.279 1.00 78.37 645 ILE B C 1
ATOM 2580 O O . ILE B 2 56 ? 57.775 7.780 -45.026 1.00 189.62 645 ILE B O 1
ATOM 2596 N N . LEU B 2 57 ? 59.142 9.543 -44.711 1.00 66.04 646 LEU B N 1
ATOM 2597 C CA . LEU B 2 57 ? 59.559 9.628 -46.100 1.00 68.51 646 LEU B CA 1
ATOM 2598 C C . LEU B 2 57 ? 61.012 9.195 -46.245 1.00 64.04 646 LEU B C 1
ATOM 2599 O O . LEU B 2 57 ? 61.806 9.289 -45.307 1.00 19.70 646 LEU B O 1
ATOM 2615 N N . LEU B 2 58 ? 61.342 8.714 -47.437 1.00 83.35 647 LEU B N 1
ATOM 2616 C CA . LEU B 2 58 ? 62.681 8.243 -47.778 1.00 67.49 647 LEU B CA 1
ATOM 2617 C C . LEU B 2 58 ? 63.289 9.283 -48.713 1.00 100.50 647 LEU B C 1
ATOM 2618 O O . LEU B 2 58 ? 62.925 9.353 -49.891 1.00 137.70 647 LEU B O 1
ATOM 2634 N N . THR B 2 59 ? 64.213 10.092 -48.194 1.00 109.98 648 THR B N 1
ATOM 2635 C CA . THR B 2 59 ? 64.755 11.169 -49.007 1.00 73.83 648 THR B CA 1
ATOM 2636 C C . THR B 2 59 ? 66.198 11.486 -48.669 1.00 66.37 648 THR B C 1
ATOM 2637 O O . THR B 2 59 ? 66.565 11.471 -47.486 1.00 124.17 648 THR B O 1
ATOM 2648 N N . PRO B 2 60 ? 67.040 11.767 -49.684 1.00 53.04 649 PRO B N 1
ATOM 2649 C CA . PRO B 2 60 ? 68.428 12.207 -49.485 1.00 104.74 649 PRO B CA 1
ATOM 2650 C C . PRO B 2 60 ? 68.598 13.728 -49.390 1.00 97.24 649 PRO B C 1
ATOM 2651 O O . PRO B 2 60 ? 69.171 14.369 -50.271 1.00 118.36 649 PRO B O 1
#

Radius of gyration: 17.03 Å; Cα contacts (8 Å, |Δi|>4): 231; chains: 2; bounding box: 30×49×47 Å

GO terms:
  GO:0031965 nuclear membrane (C, IDA)
  GO:0005635 nuclear envelope (C, IDA)
  GO:0005515 protein binding (F, IPI)